Protein AF-A0A846NFQ4-F1 (afdb_monomer_lite)

Foldseek 3Di:
DVVVVVVVCVVLCDDVLVVLVVVVVVPPDPDDDLVNSCVVVVPPDSVVSVVSVVSVD

Structur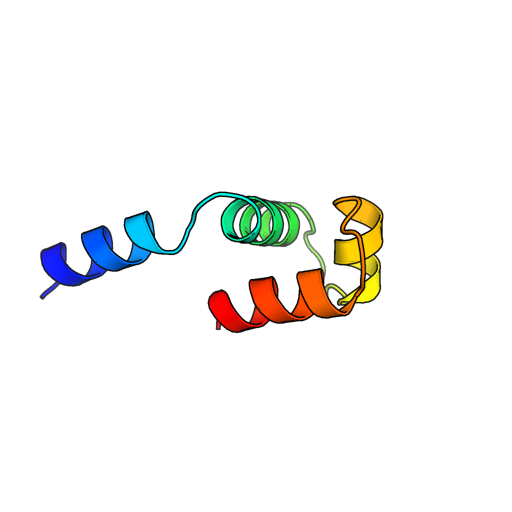e (mmCIF, N/CA/C/O backbone):
data_AF-A0A846NFQ4-F1
#
_entry.id   AF-A0A846NFQ4-F1
#
loop_
_atom_site.group_PDB
_atom_site.id
_atom_site.type_symbol
_atom_site.label_atom_id
_atom_site.label_alt_id
_atom_site.label_comp_id
_atom_site.label_asym_id
_atom_site.label_entity_id
_atom_site.label_seq_id
_atom_site.pdbx_PDB_ins_code
_atom_site.Cartn_x
_atom_site.Cartn_y
_atom_site.Cartn_z
_atom_site.occupancy
_atom_site.B_iso_or_equiv
_atom_site.auth_seq_id
_atom_site.auth_comp_id
_atom_site.auth_asym_id
_atom_site.auth_atom_id
_atom_site.pdbx_PDB_model_num
ATOM 1 N N . MET A 1 1 ? -18.404 17.023 -10.993 1.00 55.00 1 MET A N 1
ATOM 2 C CA . MET A 1 1 ? -17.223 16.732 -10.149 1.00 55.00 1 MET A CA 1
ATOM 3 C C . MET A 1 1 ? -16.926 15.235 -10.172 1.00 55.00 1 MET A C 1
ATOM 5 O O . MET A 1 1 ? -15.893 14.878 -10.710 1.00 55.00 1 MET A O 1
ATOM 9 N N . ALA A 1 2 ? -17.887 14.385 -9.780 1.00 61.94 2 ALA A N 1
ATOM 10 C CA . ALA A 1 2 ? -17.744 12.924 -9.684 1.00 61.94 2 ALA A CA 1
ATOM 11 C C . ALA A 1 2 ? -17.119 12.192 -10.897 1.00 61.94 2 ALA A C 1
ATOM 13 O O . ALA A 1 2 ? -16.267 11.334 -10.702 1.00 61.94 2 ALA A O 1
ATOM 14 N N . GLU A 1 3 ? -17.475 12.526 -12.144 1.00 60.09 3 GLU A N 1
ATOM 15 C CA . GLU A 1 3 ? -16.889 11.849 -13.323 1.00 60.09 3 GLU A CA 1
ATOM 16 C C . GLU A 1 3 ? -15.387 12.119 -13.502 1.00 60.09 3 GLU A C 1
ATOM 18 O O . GLU A 1 3 ? -14.644 11.238 -13.932 1.00 60.09 3 GLU A O 1
ATOM 23 N N . LYS A 1 4 ? -14.917 13.321 -13.140 1.00 61.88 4 LYS A N 1
ATOM 24 C CA . LYS A 1 4 ? -13.490 13.675 -13.215 1.00 61.88 4 LYS A CA 1
ATOM 25 C C . LYS A 1 4 ? -12.663 12.905 -12.186 1.00 61.88 4 LYS A C 1
ATOM 27 O O . LYS A 1 4 ? -11.497 12.615 -12.440 1.00 61.88 4 LYS A O 1
ATOM 32 N N . ASP A 1 5 ? -13.277 12.572 -11.057 1.00 73.25 5 ASP A N 1
ATOM 33 C CA . ASP A 1 5 ? -12.622 11.874 -9.958 1.00 73.25 5 ASP A CA 1
ATOM 34 C C . ASP A 1 5 ? -12.447 10.383 -10.288 1.00 73.25 5 ASP A C 1
ATOM 36 O O . ASP A 1 5 ? -11.356 9.846 -10.107 1.00 73.25 5 ASP A O 1
ATOM 40 N N . ILE A 1 6 ? -13.453 9.732 -10.888 1.00 76.31 6 ILE A N 1
ATOM 41 C CA . ILE A 1 6 ? -13.381 8.311 -11.291 1.00 76.31 6 ILE A CA 1
ATOM 42 C C . ILE A 1 6 ? -12.255 8.075 -12.304 1.00 76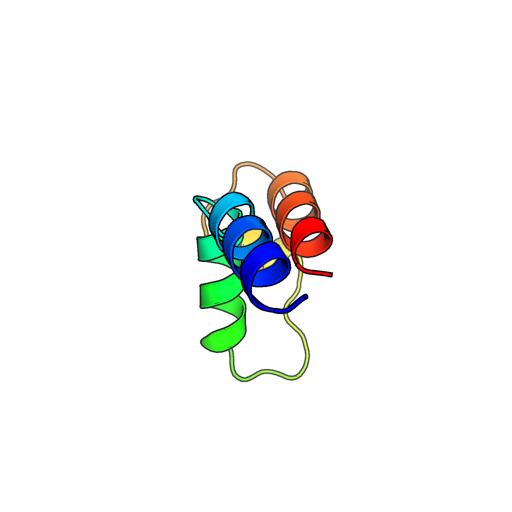.31 6 ILE A C 1
ATOM 44 O O . ILE A 1 6 ? -11.414 7.201 -12.091 1.00 76.31 6 ILE A O 1
ATOM 48 N N . GLY A 1 7 ? -12.176 8.892 -13.361 1.00 79.31 7 GLY A N 1
ATOM 49 C CA . GLY A 1 7 ? -11.123 8.750 -14.373 1.00 79.31 7 GLY A CA 1
ATOM 50 C C . GLY A 1 7 ? -9.711 8.930 -13.801 1.00 79.31 7 GLY A C 1
ATOM 51 O O . GLY A 1 7 ? -8.758 8.293 -14.256 1.00 79.31 7 GLY A O 1
ATOM 52 N N . LYS A 1 8 ? -9.564 9.749 -12.752 1.00 78.69 8 LYS A N 1
ATOM 53 C CA . LYS A 1 8 ? -8.301 9.886 -12.022 1.00 78.69 8 LYS A CA 1
ATOM 54 C C . LYS A 1 8 ? -7.980 8.614 -11.233 1.00 78.69 8 LYS A C 1
ATOM 56 O O . LYS A 1 8 ? -6.876 8.087 -11.390 1.00 78.69 8 LYS A O 1
ATOM 61 N N . PHE A 1 9 ? -8.935 8.083 -10.467 1.00 79.44 9 PHE A N 1
ATOM 62 C CA . PHE A 1 9 ? -8.753 6.845 -9.704 1.00 79.44 9 PHE A CA 1
ATOM 63 C C . PHE A 1 9 ? -8.385 5.657 -10.598 1.00 79.44 9 PHE A C 1
ATOM 65 O O . PHE A 1 9 ? -7.435 4.944 -10.288 1.00 79.44 9 PHE A O 1
ATOM 72 N N . GLU A 1 10 ? -9.052 5.479 -11.740 1.00 81.69 10 GLU A N 1
ATOM 73 C CA . GLU A 1 10 ? -8.728 4.417 -12.706 1.00 81.69 10 GLU A CA 1
ATOM 74 C C . GLU A 1 10 ? -7.299 4.541 -13.256 1.00 81.69 10 GLU A C 1
ATOM 76 O O . GLU A 1 10 ? -6.598 3.547 -13.463 1.00 81.69 10 GLU A O 1
ATOM 81 N N . SER A 1 11 ? -6.830 5.775 -13.463 1.00 81.31 11 SER A N 1
ATOM 82 C CA . SER A 1 11 ? -5.482 6.031 -13.970 1.00 81.31 11 SER A CA 1
ATOM 83 C C . SER A 1 11 ? -4.379 5.726 -12.942 1.00 81.31 11 SER A C 1
ATOM 85 O O . SER A 1 11 ? -3.256 5.377 -13.338 1.00 81.31 11 SER A O 1
ATOM 87 N N . GLU A 1 12 ? -4.692 5.825 -11.644 1.00 82.75 12 GLU A N 1
ATOM 88 C CA . GLU A 1 12 ? -3.766 5.672 -10.515 1.00 82.75 12 GLU A CA 1
ATOM 89 C C . GLU A 1 12 ? -3.791 4.259 -9.897 1.00 82.75 12 GLU A C 1
ATOM 91 O O . GLU A 1 12 ? -2.718 3.714 -9.595 1.00 82.75 12 GLU A O 1
ATOM 96 N N . LEU A 1 13 ? -4.972 3.633 -9.778 1.00 90.75 13 LEU A N 1
ATOM 97 C CA . LEU A 1 13 ? -5.205 2.277 -9.254 1.00 90.75 13 LEU A CA 1
ATOM 98 C C . LEU A 1 13 ? -4.930 1.196 -10.306 1.00 90.75 13 LEU A C 1
ATOM 100 O O . LEU A 1 13 ? -5.801 0.442 -10.733 1.00 90.75 13 LEU A O 1
ATOM 104 N N . LYS A 1 14 ? -3.664 1.079 -10.702 1.00 92.00 14 LYS A N 1
ATOM 105 C CA . LYS A 1 14 ? -3.203 0.057 -11.651 1.00 92.00 14 LYS A CA 1
ATOM 106 C C . LYS A 1 14 ? -1.895 -0.591 -11.219 1.00 92.00 14 LYS A C 1
ATOM 108 O O . LYS A 1 14 ? -1.152 -0.063 -10.387 1.00 92.00 14 LYS A O 1
ATOM 113 N N . GLY A 1 15 ? -1.592 -1.744 -11.811 1.00 95.44 15 GLY A N 1
ATOM 114 C CA . GLY A 1 15 ? -0.338 -2.463 -11.587 1.00 95.44 15 GLY A CA 1
ATOM 115 C C . GLY A 1 15 ? -0.072 -2.739 -10.103 1.00 95.44 15 GLY A C 1
ATOM 116 O O . GLY A 1 15 ? -0.942 -3.218 -9.382 1.00 95.44 15 GLY A O 1
ATOM 117 N N . LYS A 1 16 ? 1.136 -2.419 -9.630 1.00 96.62 16 LYS A N 1
ATOM 118 C CA . LYS A 1 16 ? 1.550 -2.669 -8.239 1.00 96.62 16 LYS A CA 1
ATOM 119 C C . LYS A 1 16 ? 0.732 -1.893 -7.202 1.00 96.62 16 LYS A C 1
ATOM 121 O O . LYS A 1 16 ? 0.503 -2.434 -6.129 1.00 96.62 16 LYS A O 1
ATOM 126 N N . THR A 1 17 ? 0.249 -0.687 -7.518 1.00 96.44 17 THR A N 1
ATOM 127 C CA . THR A 1 17 ? -0.633 0.068 -6.609 1.00 96.44 17 THR A CA 1
ATOM 128 C C . THR A 1 17 ? -1.939 -0.693 -6.373 1.00 96.44 17 THR A C 1
ATOM 130 O O . THR A 1 17 ? -2.363 -0.838 -5.231 1.00 96.44 17 THR A O 1
ATOM 133 N N . LEU A 1 18 ? -2.522 -1.272 -7.429 1.00 96.12 18 LEU A N 1
ATOM 134 C CA . LEU A 1 18 ? -3.718 -2.109 -7.310 1.00 96.12 18 LEU A CA 1
ATOM 135 C C . LEU A 1 18 ? -3.456 -3.384 -6.490 1.00 96.12 18 LEU A C 1
ATOM 137 O O . LEU A 1 18 ? -4.292 -3.769 -5.678 1.00 96.12 18 LEU A O 1
ATOM 141 N N . LEU A 1 19 ? -2.292 -4.022 -6.662 1.00 96.56 19 LEU A N 1
ATOM 142 C CA . LEU A 1 19 ? -1.921 -5.202 -5.870 1.00 96.56 19 LEU A CA 1
ATOM 143 C C . LEU A 1 19 ? -1.812 -4.885 -4.373 1.00 96.56 19 LEU A C 1
ATOM 145 O O . LEU A 1 19 ? -2.286 -5.669 -3.556 1.00 96.56 19 LEU A O 1
ATOM 149 N N . VAL A 1 20 ? -1.215 -3.740 -4.021 1.00 95.38 20 VAL A N 1
ATOM 150 C CA . VAL A 1 20 ? -1.134 -3.273 -2.628 1.00 95.38 20 VAL A CA 1
ATOM 151 C C . VAL A 1 20 ? -2.526 -3.007 -2.075 1.00 95.38 20 VAL A C 1
ATOM 153 O O . VAL A 1 20 ? -2.865 -3.541 -1.026 1.00 95.38 20 VAL A O 1
ATOM 156 N N . TYR A 1 21 ? -3.355 -2.258 -2.803 1.00 94.50 21 TYR A N 1
ATOM 157 C CA . TYR A 1 21 ? -4.733 -1.981 -2.401 1.00 94.50 21 TYR A CA 1
ATOM 158 C C . TYR A 1 21 ? -5.524 -3.268 -2.124 1.00 94.50 21 TYR A C 1
ATOM 160 O O . TYR A 1 21 ? -6.149 -3.418 -1.076 1.00 94.50 21 TYR A O 1
ATOM 168 N N . TRP A 1 22 ? -5.437 -4.242 -3.032 1.00 94.88 22 TRP A N 1
ATOM 169 C CA . TRP A 1 22 ? -6.125 -5.521 -2.886 1.00 94.88 22 TRP A CA 1
ATOM 170 C C . TRP A 1 22 ? -5.608 -6.353 -1.707 1.00 94.88 22 TRP A C 1
ATOM 172 O O . TRP A 1 22 ? -6.389 -7.032 -1.042 1.00 94.88 22 TRP A O 1
ATOM 182 N N . TYR A 1 23 ? -4.301 -6.304 -1.434 1.00 95.06 23 TYR A N 1
ATOM 183 C CA . TYR A 1 23 ? -3.707 -6.951 -0.264 1.00 95.06 23 TYR A CA 1
ATOM 184 C C . TYR A 1 23 ? -4.261 -6.365 1.040 1.00 95.06 23 TYR A C 1
ATOM 186 O O . TYR A 1 23 ? -4.698 -7.125 1.897 1.00 95.06 23 TYR A O 1
ATOM 194 N N . LEU A 1 24 ? -4.347 -5.034 1.145 1.00 92.56 24 LEU A N 1
ATOM 195 C CA . LEU A 1 24 ? -4.894 -4.356 2.327 1.00 92.56 24 LEU A CA 1
ATOM 196 C C . LEU A 1 24 ? -6.365 -4.706 2.592 1.00 92.56 24 LEU A C 1
ATOM 198 O O . LEU A 1 24 ? -6.760 -4.832 3.741 1.00 92.56 24 LEU A O 1
ATOM 202 N N . ILE A 1 25 ? -7.182 -4.895 1.550 1.00 92.44 25 ILE A N 1
ATOM 203 C CA . ILE A 1 25 ? -8.581 -5.333 1.720 1.00 92.44 25 ILE A CA 1
ATOM 204 C C . ILE A 1 25 ? -8.663 -6.770 2.248 1.00 92.44 25 ILE A C 1
ATOM 206 O O . ILE A 1 25 ? -9.577 -7.116 3.000 1.00 92.44 25 ILE A O 1
ATOM 210 N N . LYS A 1 26 ? -7.748 -7.635 1.802 1.00 91.75 26 LYS A N 1
ATOM 211 C CA . LYS A 1 26 ? -7.728 -9.047 2.193 1.00 91.75 26 LYS A CA 1
ATOM 212 C C . LYS A 1 26 ? -7.231 -9.247 3.617 1.00 91.75 26 LYS A C 1
ATOM 214 O O . LYS A 1 26 ? -7.794 -10.079 4.329 1.00 91.75 26 LYS A O 1
ATOM 219 N N . GLU A 1 27 ? -6.215 -8.495 4.018 1.00 87.25 27 GLU A N 1
ATOM 220 C CA . GLU A 1 27 ? -5.697 -8.517 5.379 1.00 87.25 27 GLU A CA 1
ATOM 221 C C . GLU A 1 27 ? -6.643 -7.741 6.304 1.00 87.25 27 GLU A C 1
ATOM 223 O O . GLU A 1 27 ? -6.603 -6.520 6.406 1.00 87.25 27 GLU A O 1
ATOM 228 N N . ARG A 1 28 ? -7.538 -8.467 6.985 1.00 68.44 28 ARG A N 1
ATOM 229 C CA . ARG A 1 28 ? -8.506 -7.915 7.951 1.00 68.44 28 ARG A CA 1
ATOM 230 C C . ARG A 1 28 ? -7.851 -7.577 9.303 1.00 68.44 28 ARG A C 1
ATOM 232 O O . ARG A 1 28 ? -8.320 -8.047 10.337 1.00 68.44 28 ARG A O 1
ATOM 239 N N . GLY A 1 29 ? -6.752 -6.826 9.294 1.00 64.06 29 GLY A N 1
ATOM 240 C CA . GLY A 1 29 ? -5.978 -6.473 10.488 1.00 64.06 29 GLY A CA 1
ATOM 241 C C . GLY A 1 29 ? -5.825 -4.965 10.688 1.00 64.06 29 GLY A C 1
ATOM 242 O O . GLY A 1 29 ? -5.795 -4.204 9.726 1.00 64.06 29 GLY A O 1
ATOM 243 N N . ASP A 1 30 ? -5.683 -4.543 11.947 1.00 70.56 30 ASP A N 1
ATOM 244 C CA . ASP A 1 30 ? -5.630 -3.127 12.355 1.00 70.56 30 ASP A CA 1
ATOM 245 C C . ASP A 1 30 ? -4.389 -2.365 11.853 1.00 70.56 30 ASP A C 1
ATOM 247 O O . ASP A 1 30 ? -4.334 -1.139 11.936 1.00 70.56 30 ASP A O 1
ATOM 251 N N . SER A 1 31 ? -3.379 -3.058 11.316 1.00 81.75 31 SER A N 1
ATOM 252 C CA . SER A 1 31 ? -2.258 -2.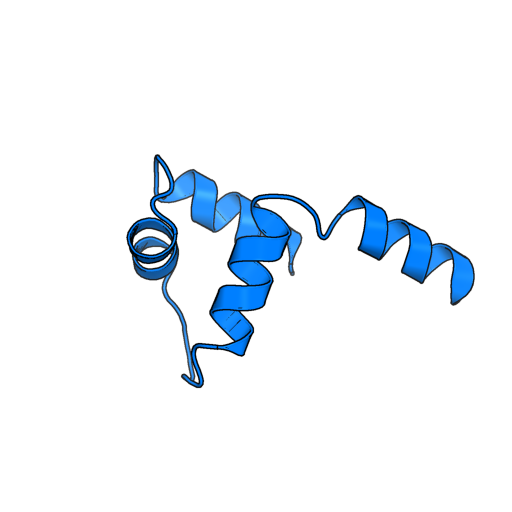428 10.614 1.00 81.75 31 SER A CA 1
ATOM 253 C C . SER A 1 31 ? -1.468 -3.445 9.793 1.00 81.75 31 SER A C 1
ATOM 255 O O . SER A 1 31 ? -1.187 -4.547 10.258 1.00 81.75 31 SER A O 1
ATOM 257 N N . VAL A 1 32 ? -1.082 -3.053 8.578 1.00 90.06 32 VAL A N 1
ATOM 258 C CA . VAL A 1 32 ? -0.228 -3.844 7.685 1.00 90.06 32 VAL A CA 1
ATOM 259 C C . VAL A 1 32 ? 1.106 -3.120 7.513 1.00 90.06 32 VAL A C 1
ATOM 261 O O . VAL A 1 32 ? 1.148 -1.944 7.147 1.00 90.06 32 VAL A O 1
ATOM 264 N N . GLY A 1 33 ? 2.219 -3.814 7.756 1.00 93.44 33 GLY A N 1
ATOM 265 C CA . GLY A 1 33 ? 3.554 -3.212 7.685 1.00 93.44 33 GLY A CA 1
ATOM 266 C C . GLY A 1 33 ? 4.136 -3.139 6.265 1.00 93.44 33 GLY A C 1
ATOM 267 O O . GLY A 1 33 ? 3.982 -4.052 5.461 1.00 93.44 33 GLY A O 1
ATOM 268 N N . VAL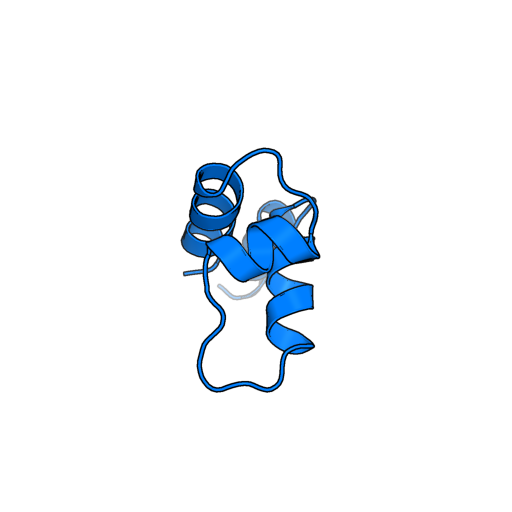 A 1 34 ? 4.950 -2.118 5.963 1.00 96.50 34 VAL A N 1
ATOM 269 C CA . VAL A 1 34 ? 5.620 -1.970 4.645 1.00 96.50 34 VAL A CA 1
ATOM 270 C C . VAL A 1 34 ? 6.436 -3.213 4.252 1.00 96.50 34 VAL A C 1
ATOM 272 O O . VAL A 1 34 ? 6.384 -3.678 3.112 1.00 96.50 34 VAL A O 1
ATOM 275 N N . ARG A 1 35 ? 7.199 -3.783 5.197 1.00 96.38 35 ARG A N 1
ATOM 276 C CA . ARG A 1 35 ? 8.006 -4.995 4.951 1.00 96.38 35 ARG A CA 1
ATOM 277 C C . ARG A 1 35 ? 7.151 -6.249 4.783 1.00 96.38 35 ARG A C 1
ATOM 279 O O . ARG A 1 35 ? 7.595 -7.207 4.159 1.00 96.38 35 ARG A O 1
ATOM 286 N N . GLU A 1 36 ? 5.962 -6.258 5.369 1.00 95.81 36 GLU A N 1
ATOM 287 C CA . GLU A 1 36 ? 4.997 -7.340 5.221 1.00 95.81 36 GLU A CA 1
ATOM 288 C C . GLU A 1 36 ? 4.458 -7.361 3.790 1.00 95.81 36 GLU A C 1
ATOM 290 O O . GLU A 1 36 ? 4.637 -8.356 3.096 1.00 95.81 36 GLU A O 1
ATOM 295 N N . ILE A 1 37 ? 3.974 -6.216 3.297 1.00 96.00 37 ILE A N 1
ATOM 296 C CA . ILE A 1 37 ? 3.526 -6.030 1.906 1.00 96.00 37 ILE A CA 1
ATOM 297 C C . ILE A 1 37 ? 4.639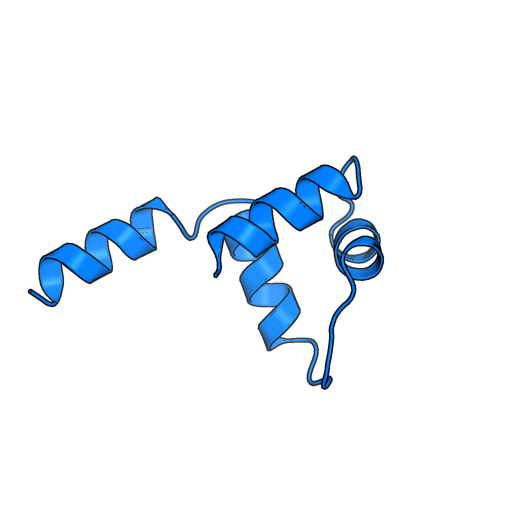 -6.395 0.929 1.00 96.00 37 ILE A C 1
ATOM 299 O O . ILE A 1 37 ? 4.420 -7.133 -0.031 1.00 96.00 37 ILE A O 1
ATOM 303 N N . GLN A 1 38 ? 5.856 -5.903 1.183 1.00 98.19 38 GLN A N 1
ATOM 304 C CA . GLN A 1 38 ? 7.014 -6.197 0.346 1.00 98.19 38 GLN A CA 1
ATOM 305 C C . GLN A 1 38 ? 7.254 -7.703 0.206 1.00 98.19 38 GLN A C 1
ATOM 307 O O . GLN A 1 38 ? 7.494 -8.177 -0.905 1.00 98.19 38 GLN A O 1
ATOM 312 N N . ARG A 1 39 ? 7.180 -8.453 1.311 1.00 97.81 39 ARG A N 1
ATOM 313 C CA . ARG A 1 39 ? 7.363 -9.908 1.307 1.00 97.81 39 ARG A CA 1
ATOM 314 C C . ARG A 1 39 ? 6.178 -10.635 0.676 1.00 97.81 39 ARG A C 1
ATOM 316 O O . ARG A 1 39 ? 6.401 -11.486 -0.182 1.00 97.81 39 ARG A O 1
ATOM 323 N N . ALA A 1 40 ? 4.951 -10.274 1.043 1.00 96.50 40 ALA A N 1
ATOM 324 C CA . ALA A 1 40 ? 3.730 -10.902 0.546 1.00 96.50 40 ALA A CA 1
ATOM 325 C C . ALA A 1 40 ? 3.575 -10.749 -0.977 1.00 96.50 40 ALA A C 1
ATOM 327 O O . ALA A 1 40 ? 3.259 -11.711 -1.675 1.00 96.50 40 ALA A O 1
ATOM 328 N N . LEU A 1 41 ? 3.875 -9.559 -1.509 1.00 97.31 41 LEU A N 1
ATOM 329 C CA . LEU A 1 41 ? 3.749 -9.238 -2.935 1.00 97.31 41 LEU A CA 1
ATOM 330 C C . LEU A 1 41 ? 5.054 -9.401 -3.726 1.00 97.31 41 LEU A C 1
ATOM 332 O O . LEU A 1 41 ? 5.091 -9.092 -4.918 1.00 97.31 41 LEU A O 1
ATOM 336 N N . LYS A 1 42 ? 6.125 -9.889 -3.084 1.00 98.06 42 LYS A N 1
ATOM 337 C CA . LYS A 1 42 ? 7.450 -10.116 -3.690 1.00 98.06 42 LYS A CA 1
ATOM 338 C C . LYS A 1 42 ? 8.011 -8.873 -4.389 1.00 98.06 42 LYS A C 1
ATOM 340 O O . LYS A 1 42 ? 8.596 -8.953 -5.471 1.00 98.06 42 LYS A O 1
ATOM 345 N N . PHE A 1 43 ? 7.835 -7.705 -3.778 1.00 98.06 43 PHE A N 1
ATOM 346 C CA . PHE A 1 43 ? 8.457 -6.486 -4.281 1.00 98.06 43 PHE A CA 1
ATOM 347 C C . PHE A 1 43 ? 9.965 -6.520 -4.047 1.00 98.06 43 PHE A C 1
ATOM 349 O O . PHE A 1 43 ? 10.453 -7.063 -3.053 1.00 98.06 43 PHE A O 1
ATOM 356 N N . SER A 1 44 ? 10.699 -5.908 -4.975 1.00 97.69 44 SER A N 1
ATOM 357 C CA . SER A 1 44 ? 12.162 -5.922 -4.993 1.00 97.69 44 SER A CA 1
ATOM 358 C C . SER A 1 44 ? 12.792 -5.219 -3.791 1.00 97.69 44 SER A C 1
ATOM 360 O O . SER A 1 44 ? 13.916 -5.545 -3.422 1.00 97.69 44 SER A O 1
ATOM 362 N N . SER A 1 45 ? 12.091 -4.268 -3.167 1.00 97.75 45 SER A N 1
ATOM 363 C CA . SER A 1 45 ? 12.555 -3.589 -1.958 1.00 97.75 45 SER A CA 1
ATOM 364 C C . SER A 1 45 ? 11.394 -3.043 -1.116 1.00 97.75 45 SER A C 1
ATOM 366 O O . SER A 1 45 ? 10.291 -2.848 -1.640 1.00 97.75 45 SER A O 1
ATOM 368 N N . PRO A 1 46 ? 11.615 -2.759 0.185 1.00 97.88 46 PRO A N 1
ATOM 369 C CA . PRO A 1 46 ? 10.606 -2.119 1.033 1.00 97.88 46 PRO A CA 1
ATOM 370 C C . PRO A 1 46 ? 10.180 -0.742 0.515 1.00 97.88 46 PRO A C 1
ATOM 372 O O . PRO A 1 46 ? 9.012 -0.383 0.623 1.00 97.88 46 PRO A O 1
ATOM 375 N N . SER A 1 47 ? 11.094 0.005 -0.111 1.00 98.25 47 SER A N 1
ATOM 376 C CA . SER A 1 47 ? 10.797 1.319 -0.692 1.00 98.25 47 SER A CA 1
ATOM 377 C C . SER A 1 47 ? 9.767 1.238 -1.818 1.00 98.25 47 SER A C 1
ATOM 379 O O . SER A 1 47 ? 8.939 2.132 -1.941 1.00 98.25 47 SER A O 1
ATOM 381 N N . VAL A 1 48 ? 9.757 0.151 -2.603 1.00 97.75 48 VAL A N 1
ATOM 382 C CA . VAL A 1 48 ? 8.720 -0.064 -3.627 1.00 97.75 48 VAL A CA 1
ATOM 383 C C . VAL A 1 48 ? 7.345 -0.236 -2.976 1.00 97.75 48 VAL A C 1
ATOM 385 O O . VAL A 1 48 ? 6.371 0.320 -3.470 1.00 97.75 48 VAL A O 1
ATOM 388 N N . ALA A 1 49 ? 7.252 -0.956 -1.853 1.00 97.38 49 ALA A N 1
ATOM 389 C CA . ALA A 1 49 ? 5.996 -1.075 -1.110 1.00 97.38 49 ALA A CA 1
ATOM 390 C C . ALA A 1 49 ? 5.545 0.275 -0.526 1.00 97.38 49 ALA A C 1
ATOM 392 O O . ALA A 1 49 ? 4.384 0.633 -0.700 1.00 97.38 49 ALA A O 1
ATOM 393 N N . SER A 1 50 ? 6.460 1.041 0.088 1.00 97.25 50 SER A N 1
ATOM 394 C CA . SER A 1 50 ? 6.165 2.382 0.633 1.00 97.25 50 SER A CA 1
ATOM 395 C C . SER A 1 50 ? 5.638 3.324 -0.443 1.00 97.25 50 SER A C 1
ATOM 397 O O . SER A 1 50 ? 4.577 3.910 -0.278 1.00 97.25 50 SER A O 1
ATOM 399 N N . TYR A 1 51 ? 6.312 3.378 -1.595 1.00 97.19 51 TYR A N 1
ATOM 400 C CA . TYR A 1 51 ? 5.895 4.214 -2.720 1.00 97.19 51 TYR A CA 1
ATOM 401 C C . TYR A 1 51 ? 4.455 3.915 -3.163 1.00 97.19 51 TYR A C 1
ATOM 403 O O . TYR A 1 51 ? 3.669 4.822 -3.419 1.00 97.19 51 TYR A O 1
ATOM 411 N N . HIS A 1 52 ? 4.084 2.634 -3.250 1.00 96.12 52 HIS A N 1
ATOM 412 C CA . HIS A 1 52 ? 2.731 2.255 -3.653 1.00 96.12 52 HIS A CA 1
ATOM 413 C C . HIS A 1 52 ? 1.681 2.473 -2.556 1.00 96.12 52 HIS A C 1
ATOM 415 O O . HIS A 1 52 ? 0.531 2.713 -2.909 1.00 96.12 52 HIS A O 1
ATOM 421 N N . LEU A 1 53 ? 2.056 2.424 -1.274 1.00 93.44 53 LEU A N 1
ATOM 422 C CA . LEU A 1 53 ? 1.192 2.811 -0.153 1.00 93.44 53 LEU A CA 1
ATOM 423 C C . LEU A 1 53 ? 0.935 4.321 -0.118 1.00 93.44 53 LEU A C 1
ATOM 425 O O . LEU A 1 53 ? -0.206 4.741 0.035 1.00 93.44 53 LEU A O 1
ATOM 429 N N . GLU A 1 54 ? 1.975 5.133 -0.307 1.00 93.94 54 GLU A N 1
ATOM 430 C CA . GLU A 1 54 ? 1.867 6.598 -0.351 1.00 93.94 54 GLU A CA 1
ATOM 431 C C . GLU A 1 54 ? 0.935 7.055 -1.477 1.00 93.94 54 GLU A C 1
ATOM 433 O O . GLU A 1 54 ? 0.166 7.990 -1.299 1.00 93.94 54 GLU A O 1
ATOM 438 N N . LYS A 1 55 ? 0.923 6.344 -2.612 1.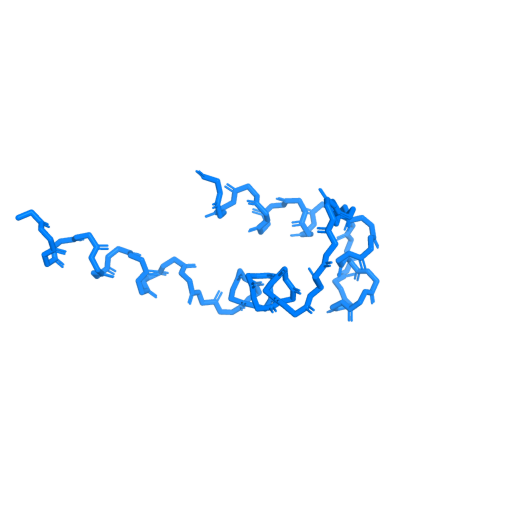00 92.31 55 LYS A N 1
ATOM 439 C CA . LYS A 1 55 ? -0.030 6.584 -3.708 1.00 92.31 55 LYS A CA 1
ATOM 440 C C . LYS A 1 55 ? -1.498 6.280 -3.371 1.00 92.31 55 LYS A C 1
ATOM 442 O O . LYS A 1 55 ? -2.354 6.618 -4.181 1.00 92.31 55 LYS A O 1
ATOM 447 N N . LEU A 1 56 ? -1.776 5.567 -2.279 1.00 88.88 56 LEU A N 1
ATOM 448 C CA . LEU A 1 56 ? -3.131 5.226 -1.825 1.00 88.88 56 LEU A CA 1
ATOM 449 C C . LEU A 1 56 ? -3.633 6.146 -0.701 1.00 88.88 56 LEU A C 1
ATOM 451 O O . LEU A 1 56 ? -4.787 6.003 -0.301 1.00 88.88 56 LEU A O 1
ATOM 455 N N . SER A 1 57 ? -2.770 7.022 -0.173 1.00 81.38 57 SER A N 1
ATOM 456 C CA . SER A 1 57 ? -3.119 8.020 0.851 1.00 81.38 57 SER A CA 1
ATOM 457 C C . SER A 1 57 ? -3.665 9.288 0.202 1.00 81.38 57 SER A C 1
ATOM 459 O O . SER A 1 57 ? -4.589 9.885 0.793 1.00 81.38 57 SER A O 1
#

Sequence (57 aa):
MAEKDIGKFESELKGKTLLVYWYLIKERGDSVGVREIQRALKFSSPSVASYHLEKLS

Radius of gyration: 12.29 Å; chains: 1; bounding box: 30×28×27 Å

Secondary structure (DSSP, 8-state):
-HHHHHHHHHHHS-HHHHHHHHHHHH--SS---HHHHHHHTT-SSHHHHHHHHHTT-

pLDDT: mean 88.52, std 11.57, range [55.0, 98.25]